Protein AF-A0A352NM86-F1 (afdb_monomer_lite)

Radius of gyration: 13.81 Å; chains: 1; bounding box: 33×32×31 Å

Foldseek 3Di:
DDDQDQPAQEAEAEQQLVDDLVVLVVRVVSHDNDPDHGYYHYDYDPPDDRDPVSVVSVVVVVVVPDPPPVVVVVVD

pLDDT: mean 82.42, std 15.97, range [45.66, 95.81]

Structure (mmCIF, N/CA/C/O backbone):
data_AF-A0A352NM86-F1
#
_entry.id   AF-A0A352NM86-F1
#
loop_
_atom_site.group_PDB
_atom_site.id
_atom_site.type_symbol
_atom_site.label_atom_id
_atom_site.label_alt_id
_atom_site.label_comp_id
_atom_site.label_asym_id
_atom_site.label_entity_id
_atom_site.label_seq_id
_atom_site.pdbx_PDB_ins_code
_atom_site.Cartn_x
_atom_site.Cartn_y
_atom_site.Cartn_z
_atom_site.occupancy
_atom_site.B_iso_or_equiv
_atom_site.auth_seq_id
_atom_site.auth_comp_id
_atom_site.auth_asym_id
_atom_site.auth_atom_id
_atom_site.pdbx_PDB_model_num
ATOM 1 N N . ASN A 1 1 ? 17.056 -6.984 3.944 1.00 46.41 1 ASN A N 1
ATOM 2 C CA . ASN A 1 1 ? 17.384 -7.816 2.764 1.00 46.41 1 ASN A CA 1
ATOM 3 C C . ASN A 1 1 ? 16.146 -7.960 1.894 1.00 46.41 1 ASN A C 1
ATOM 5 O O . ASN A 1 1 ? 15.211 -8.650 2.281 1.00 46.41 1 ASN A O 1
ATOM 9 N N . GLY A 1 2 ? 16.060 -7.189 0.808 1.00 63.19 2 GLY A N 1
ATOM 10 C CA . GLY A 1 2 ? 14.954 -7.267 -0.149 1.00 63.19 2 GLY A CA 1
ATOM 11 C C . GLY A 1 2 ? 15.313 -8.230 -1.274 1.00 63.19 2 GLY A C 1
ATOM 12 O O . GLY A 1 2 ? 16.414 -8.144 -1.803 1.00 63.19 2 GLY A O 1
ATOM 13 N N . LEU A 1 3 ? 14.405 -9.144 -1.610 1.00 68.25 3 LEU A N 1
ATOM 14 C CA . LEU A 1 3 ? 14.507 -9.951 -2.824 1.00 68.25 3 LEU A CA 1
ATOM 15 C C . LEU A 1 3 ? 14.318 -9.020 -4.025 1.00 68.25 3 LEU A C 1
ATOM 17 O O . LEU A 1 3 ? 13.256 -8.409 -4.159 1.00 68.25 3 LEU A O 1
ATOM 21 N N . ASP A 1 4 ? 15.354 -8.882 -4.849 1.00 70.94 4 ASP A N 1
ATOM 22 C CA . ASP A 1 4 ? 15.293 -8.158 -6.115 1.00 70.94 4 ASP A CA 1
ATOM 23 C C . ASP A 1 4 ? 14.983 -9.149 -7.234 1.00 70.94 4 ASP A C 1
ATOM 25 O O . ASP A 1 4 ? 15.835 -9.940 -7.633 1.00 70.94 4 ASP A O 1
ATOM 29 N N . ILE A 1 5 ? 13.731 -9.157 -7.688 1.00 76.31 5 ILE A N 1
ATOM 30 C CA . ILE A 1 5 ? 13.272 -10.038 -8.759 1.00 76.31 5 ILE A CA 1
ATOM 31 C C . ILE A 1 5 ? 12.681 -9.139 -9.852 1.00 76.31 5 ILE A C 1
ATOM 33 O O . ILE A 1 5 ? 11.509 -8.764 -9.763 1.00 76.31 5 ILE A O 1
ATOM 37 N N . PRO 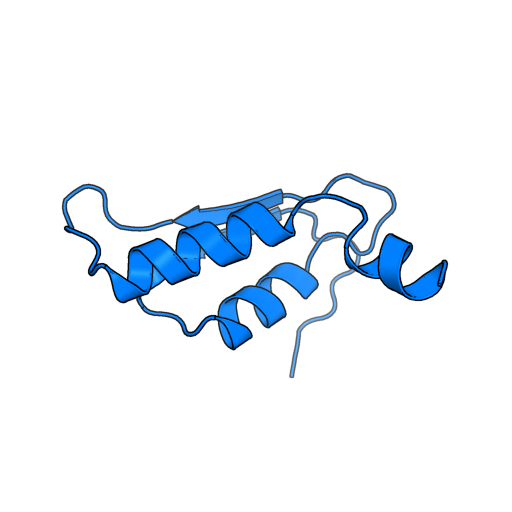A 1 6 ? 13.467 -8.789 -10.888 1.00 74.69 6 PRO A N 1
ATOM 38 C CA . PRO A 1 6 ? 13.090 -7.795 -11.899 1.00 74.69 6 PRO A CA 1
ATOM 39 C C . PRO A 1 6 ? 11.767 -8.084 -12.623 1.00 74.69 6 PRO A C 1
ATOM 41 O O . PRO A 1 6 ? 11.065 -7.162 -13.038 1.00 74.69 6 PRO A O 1
ATOM 44 N N . ASN A 1 7 ? 11.404 -9.364 -12.745 1.00 81.12 7 ASN A N 1
ATOM 45 C CA . ASN A 1 7 ? 10.199 -9.807 -13.448 1.00 81.12 7 ASN A CA 1
ATOM 46 C C . ASN A 1 7 ? 8.922 -9.775 -12.593 1.00 81.12 7 ASN A C 1
ATOM 48 O O . ASN A 1 7 ? 7.842 -10.059 -13.113 1.00 81.12 7 ASN A O 1
ATOM 52 N N . VAL A 1 8 ? 9.000 -9.439 -11.300 1.00 85.00 8 VAL A N 1
ATOM 53 C CA . VAL A 1 8 ? 7.796 -9.327 -10.467 1.00 85.00 8 VAL A CA 1
ATOM 54 C C . VAL A 1 8 ? 7.041 -8.051 -10.830 1.00 85.00 8 VAL A C 1
ATOM 56 O O . VAL A 1 8 ? 7.526 -6.930 -10.667 1.00 85.00 8 VAL A O 1
ATOM 59 N N . ASN A 1 9 ? 5.808 -8.228 -11.298 1.00 89.38 9 ASN A N 1
ATOM 60 C CA . ASN A 1 9 ? 4.915 -7.141 -11.696 1.00 89.38 9 ASN A CA 1
ATOM 61 C C . ASN A 1 9 ? 3.670 -7.018 -10.807 1.00 89.38 9 ASN A C 1
ATOM 63 O O . ASN A 1 9 ? 2.893 -6.090 -10.990 1.00 89.38 9 ASN A O 1
ATOM 67 N N . THR A 1 10 ? 3.455 -7.940 -9.868 1.00 92.94 10 THR A N 1
ATOM 68 C CA . THR A 1 10 ? 2.255 -7.959 -9.029 1.00 92.94 10 THR A CA 1
ATOM 69 C C . THR A 1 10 ? 2.637 -8.199 -7.579 1.00 92.94 10 THR A C 1
ATOM 71 O O . THR A 1 10 ? 3.329 -9.163 -7.259 1.00 92.94 10 THR A O 1
ATOM 74 N N . LEU A 1 11 ? 2.162 -7.324 -6.700 1.00 93.00 11 LEU A N 1
ATOM 75 C CA . LEU A 1 11 ? 2.291 -7.428 -5.254 1.00 93.00 11 LEU A CA 1
ATOM 76 C C . LEU A 1 11 ? 0.900 -7.542 -4.635 1.00 93.00 11 LEU A C 1
ATOM 78 O O . LEU A 1 11 ? 0.019 -6.743 -4.939 1.00 93.00 11 LEU A O 1
ATOM 82 N N . ILE A 1 12 ? 0.717 -8.489 -3.717 1.00 95.81 12 ILE A N 1
ATOM 83 C CA . ILE A 1 12 ? -0.495 -8.597 -2.902 1.00 95.81 12 ILE A CA 1
ATOM 84 C C . ILE A 1 12 ? -0.073 -8.589 -1.436 1.00 95.81 12 ILE A C 1
ATOM 86 O O . ILE A 1 12 ? 0.611 -9.500 -0.973 1.00 95.81 12 ILE A O 1
ATOM 90 N N . VAL A 1 13 ? -0.480 -7.556 -0.705 1.00 95.19 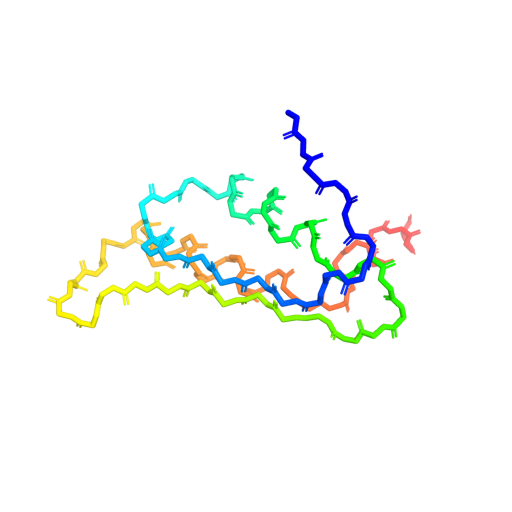13 VAL A N 1
ATOM 91 C CA . VAL A 1 13 ? -0.212 -7.390 0.725 1.00 95.19 13 VAL A CA 1
ATOM 92 C C . VAL A 1 13 ? -1.502 -7.645 1.485 1.00 95.19 13 VAL A C 1
ATOM 94 O O . VAL A 1 13 ? -2.450 -6.867 1.379 1.00 95.19 13 VAL A O 1
ATOM 97 N N . LYS A 1 14 ? -1.533 -8.735 2.252 1.00 95.50 14 LYS A N 1
ATOM 98 C CA . LYS A 1 14 ? -2.655 -9.054 3.138 1.00 95.50 14 LYS A CA 1
ATOM 99 C C . LYS A 1 14 ? -2.587 -8.239 4.424 1.00 95.50 14 LYS A C 1
ATOM 101 O O . LYS A 1 14 ? -1.504 -7.968 4.928 1.00 95.50 14 LYS A O 1
ATOM 106 N N . GLU A 1 15 ? -3.759 -7.882 4.940 1.00 93.50 15 GLU A N 1
ATOM 107 C CA . GLU A 1 15 ? -3.937 -7.134 6.192 1.00 93.50 15 GLU A CA 1
ATOM 108 C C . GLU A 1 15 ? -3.112 -5.837 6.264 1.00 93.50 15 GLU A C 1
ATOM 110 O O . GLU A 1 15 ? -2.585 -5.457 7.309 1.00 93.50 15 GLU A O 1
ATOM 115 N N . SER A 1 16 ? -3.034 -5.113 5.146 1.00 95.00 16 SER A N 1
ATOM 116 C CA . SER A 1 16 ? -2.187 -3.925 4.980 1.00 95.00 16 SER A CA 1
ATOM 117 C C . SER A 1 16 ? -2.474 -2.801 5.985 1.00 95.00 16 SER A C 1
ATOM 119 O O . SER A 1 16 ? -1.587 -2.001 6.277 1.00 95.00 16 SER A O 1
ATOM 121 N N . GLY A 1 17 ? -3.682 -2.747 6.559 1.00 92.56 17 GLY A N 1
ATOM 122 C CA . GLY A 1 17 ? -4.046 -1.794 7.616 1.00 92.56 17 GLY A CA 1
ATOM 123 C C . GLY A 1 17 ? -3.223 -1.939 8.906 1.00 92.56 17 GLY A C 1
ATOM 124 O O . GLY A 1 17 ? -3.090 -0.974 9.661 1.00 92.56 17 GLY A O 1
ATOM 125 N N . MET A 1 18 ? -2.617 -3.109 9.134 1.00 92.81 18 MET A N 1
ATOM 126 C CA . MET A 1 18 ? -1.735 -3.379 10.276 1.00 92.81 18 MET A CA 1
ATOM 127 C C . MET A 1 18 ? -0.299 -2.875 10.056 1.00 92.81 18 MET A C 1
ATOM 129 O O . MET A 1 18 ? 0.491 -2.852 10.994 1.00 92.81 18 MET A O 1
ATOM 133 N N . MET A 1 19 ? 0.057 -2.467 8.833 1.00 94.62 19 MET A N 1
ATOM 134 C CA . MET A 1 19 ? 1.420 -2.066 8.474 1.00 94.62 19 MET A CA 1
ATOM 135 C C . MET A 1 19 ? 1.594 -0.550 8.498 1.00 94.62 19 MET A C 1
ATOM 137 O O . MET A 1 19 ? 0.696 0.199 8.111 1.00 94.62 19 MET A O 1
ATOM 141 N N . GLY A 1 20 ? 2.775 -0.080 8.894 1.00 94.81 20 GLY A N 1
ATOM 142 C CA . GLY A 1 20 ? 3.127 1.338 8.838 1.00 94.81 20 GLY A CA 1
ATOM 143 C C . GLY A 1 20 ? 3.261 1.854 7.400 1.00 94.81 20 GLY A C 1
ATOM 144 O O . GLY A 1 20 ? 3.569 1.098 6.478 1.00 94.81 20 GLY A O 1
ATOM 145 N N . LEU A 1 21 ? 3.076 3.166 7.203 1.00 93.94 21 LEU A N 1
ATOM 146 C CA . LEU A 1 21 ? 3.092 3.783 5.868 1.00 93.94 21 LEU A CA 1
ATOM 147 C C . LEU A 1 21 ? 4.417 3.514 5.143 1.00 93.94 21 LEU A C 1
ATOM 149 O O . LEU A 1 21 ? 4.424 3.066 4.000 1.00 93.94 21 LEU A O 1
ATOM 153 N N . ALA A 1 22 ? 5.536 3.705 5.845 1.00 91.94 22 ALA A N 1
ATOM 154 C CA . ALA A 1 22 ? 6.872 3.450 5.315 1.00 91.94 22 ALA A CA 1
ATOM 155 C C . ALA A 1 22 ? 7.052 1.995 4.846 1.00 91.94 22 ALA A C 1
ATOM 157 O O . ALA A 1 22 ? 7.658 1.757 3.806 1.00 91.94 22 ALA A O 1
ATOM 158 N N . GLN A 1 23 ? 6.483 1.017 5.559 1.00 93.75 23 GLN A N 1
ATOM 159 C CA . GLN A 1 23 ? 6.559 -0.393 5.163 1.00 93.75 23 GLN A CA 1
ATOM 160 C C . GLN A 1 23 ? 5.774 -0.656 3.872 1.00 93.75 23 GLN A C 1
ATOM 162 O O . GLN A 1 23 ? 6.277 -1.340 2.983 1.00 93.75 23 GLN A O 1
ATOM 167 N N . LEU A 1 24 ? 4.576 -0.077 3.740 1.00 94.00 24 LEU A N 1
ATOM 168 C CA . LEU A 1 24 ? 3.759 -0.188 2.527 1.00 94.00 24 LEU A CA 1
ATOM 169 C C . LEU A 1 24 ? 4.478 0.413 1.311 1.00 94.00 24 LEU A C 1
ATOM 171 O O . LEU A 1 24 ? 4.495 -0.201 0.245 1.00 94.00 24 LEU A O 1
ATOM 175 N N . TYR A 1 25 ? 5.147 1.556 1.486 1.00 91.25 25 TYR A N 1
ATOM 176 C CA . TYR A 1 25 ? 5.997 2.161 0.457 1.00 91.25 25 TYR A CA 1
ATOM 177 C C . TYR A 1 25 ? 7.162 1.264 0.047 1.00 91.25 25 TYR A C 1
ATOM 179 O O . TYR A 1 25 ? 7.384 1.043 -1.144 1.00 91.25 25 TYR A O 1
ATOM 187 N N . GLN A 1 26 ? 7.891 0.729 1.028 1.00 89.69 26 GLN A N 1
ATOM 188 C CA . GLN A 1 26 ? 9.028 -0.154 0.776 1.00 89.69 26 GLN A CA 1
ATOM 189 C C . GLN A 1 26 ? 8.604 -1.438 0.059 1.00 89.69 26 GLN A C 1
ATOM 191 O O . GLN A 1 26 ? 9.341 -1.919 -0.794 1.00 89.69 26 GLN A O 1
ATOM 196 N N . LEU A 1 27 ? 7.422 -1.987 0.362 1.00 91.31 27 LEU A N 1
ATOM 197 C CA . LEU A 1 27 ? 6.866 -3.130 -0.363 1.00 91.31 27 LEU A CA 1
ATOM 198 C C . LEU A 1 27 ? 6.459 -2.753 -1.790 1.00 91.31 27 LEU A C 1
ATOM 200 O O . LEU A 1 27 ? 6.854 -3.438 -2.729 1.00 91.31 27 LEU A O 1
ATOM 204 N N . ARG A 1 28 ? 5.732 -1.643 -1.965 1.00 89.56 28 ARG A N 1
ATOM 205 C CA . ARG A 1 28 ? 5.309 -1.135 -3.281 1.00 89.56 28 ARG A CA 1
ATOM 206 C C . ARG A 1 28 ? 6.495 -0.942 -4.230 1.00 89.56 28 ARG A C 1
ATOM 208 O O . ARG A 1 28 ? 6.404 -1.313 -5.391 1.00 89.56 28 ARG A O 1
ATOM 215 N N . GLY A 1 29 ? 7.618 -0.420 -3.731 1.00 87.69 29 GLY A N 1
ATOM 216 C CA . GLY A 1 29 ? 8.843 -0.199 -4.513 1.00 87.69 29 GLY A CA 1
ATOM 217 C C . GLY A 1 29 ? 9.591 -1.469 -4.953 1.00 87.69 29 GLY A C 1
ATOM 218 O O . GLY A 1 29 ? 10.620 -1.373 -5.627 1.00 87.69 29 GLY A O 1
ATOM 219 N N . ARG A 1 30 ? 9.114 -2.663 -4.571 1.00 88.62 30 ARG A N 1
ATOM 220 C CA . ARG A 1 30 ? 9.679 -3.951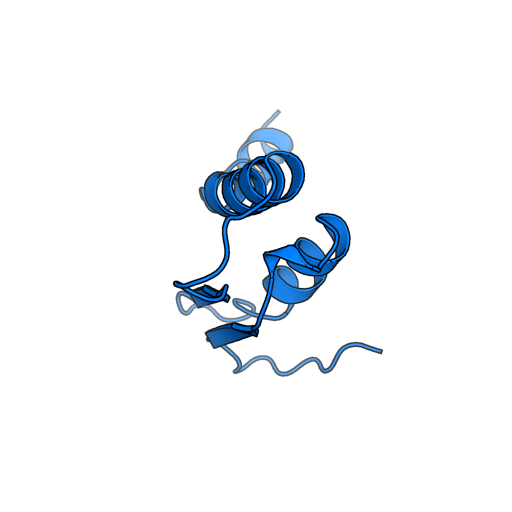 -5.012 1.00 88.62 30 ARG A CA 1
ATOM 221 C C . ARG A 1 30 ? 9.079 -4.467 -6.319 1.00 88.62 30 ARG A C 1
ATOM 223 O O . ARG A 1 30 ? 9.580 -5.456 -6.838 1.00 88.62 30 ARG A O 1
ATOM 230 N N . VAL A 1 31 ? 8.036 -3.826 -6.847 1.00 89.19 31 VAL A N 1
ATOM 231 C CA . VAL A 1 31 ? 7.422 -4.169 -8.141 1.00 89.19 31 VAL A CA 1
ATOM 232 C C . VAL A 1 31 ? 7.484 -2.982 -9.098 1.00 89.19 31 VAL A C 1
ATOM 234 O O . VAL A 1 31 ? 7.664 -1.847 -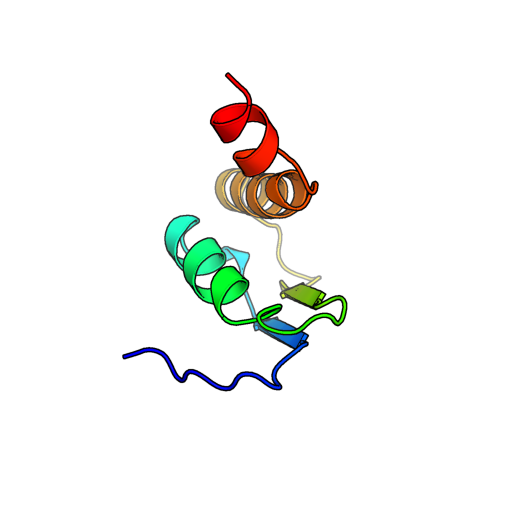8.665 1.00 89.19 31 VAL A O 1
ATOM 237 N N . GLY A 1 32 ? 7.350 -3.236 -10.402 1.00 86.44 32 GLY A N 1
ATOM 238 C CA . GLY A 1 32 ? 7.385 -2.166 -11.412 1.00 86.44 32 GLY A CA 1
ATOM 239 C C . GLY A 1 32 ? 8.793 -1.717 -11.800 1.00 86.44 32 GLY A C 1
ATOM 240 O O . GLY A 1 32 ? 8.990 -0.567 -12.169 1.00 86.44 32 GLY A O 1
ATOM 241 N N . ARG A 1 33 ? 9.774 -2.626 -11.721 1.00 84.56 33 ARG A N 1
ATOM 242 C CA . ARG A 1 33 ? 11.157 -2.401 -12.189 1.00 84.56 33 ARG A CA 1
ATOM 243 C C . ARG A 1 33 ? 11.363 -2.705 -13.680 1.00 84.56 33 ARG A C 1
ATOM 245 O O . ARG A 1 33 ? 12.469 -2.554 -14.184 1.00 84.56 33 ARG A O 1
ATOM 252 N N . SER A 1 34 ? 10.314 -3.143 -14.375 1.00 84.00 34 SER A N 1
ATOM 253 C CA . SER A 1 34 ? 10.315 -3.386 -15.822 1.00 84.00 34 SER A CA 1
ATOM 254 C C . SER A 1 34 ? 9.528 -2.299 -16.558 1.00 84.00 34 SER A C 1
ATOM 256 O O . SER A 1 34 ? 8.883 -1.456 -15.942 1.00 84.00 34 SER A O 1
ATOM 258 N N . ASN A 1 35 ? 9.532 -2.343 -17.889 1.00 84.50 35 ASN A N 1
ATOM 259 C CA . ASN A 1 35 ? 8.724 -1.462 -18.740 1.00 84.50 35 ASN A CA 1
ATOM 260 C C . ASN A 1 35 ? 7.219 -1.805 -18.745 1.00 84.50 35 ASN A C 1
ATOM 262 O O . ASN A 1 35 ? 6.447 -1.180 -19.470 1.00 84.50 35 ASN A O 1
ATOM 266 N N . ARG A 1 36 ? 6.791 -2.812 -17.975 1.00 86.50 36 ARG A N 1
ATOM 267 C CA . ARG A 1 36 ? 5.394 -3.243 -17.880 1.00 86.50 36 ARG A CA 1
ATOM 268 C C . ARG A 1 36 ? 4.737 -2.589 -16.675 1.00 86.50 36 ARG A C 1
ATOM 270 O O . ARG A 1 36 ? 5.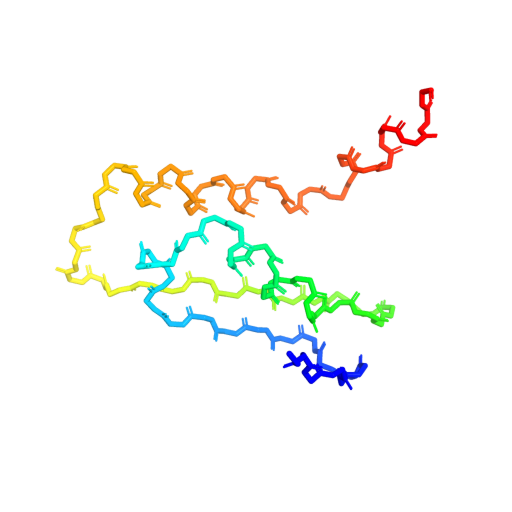335 -2.510 -15.604 1.00 86.50 36 ARG A O 1
ATOM 277 N N . VAL A 1 37 ? 3.471 -2.203 -16.835 1.00 85.94 37 VAL A N 1
ATOM 278 C CA . VAL A 1 37 ? 2.643 -1.751 -15.711 1.00 85.94 37 VAL A CA 1
ATOM 279 C C . VAL A 1 37 ? 2.633 -2.832 -14.632 1.00 85.94 37 VAL A C 1
ATOM 281 O O . VAL A 1 37 ? 2.375 -4.006 -14.915 1.00 85.94 37 VAL A O 1
ATOM 284 N N . ALA A 1 38 ? 2.928 -2.418 -13.404 1.00 90.12 38 ALA A N 1
ATOM 285 C CA . ALA A 1 38 ? 2.870 -3.263 -12.226 1.00 90.12 38 ALA A CA 1
ATOM 286 C C . ALA A 1 38 ? 1.685 -2.884 -11.339 1.00 90.12 38 ALA A C 1
ATOM 288 O O . ALA A 1 38 ? 1.250 -1.734 -11.312 1.00 90.12 38 ALA A O 1
ATOM 289 N N . TYR A 1 39 ? 1.197 -3.859 -10.581 1.00 91.50 39 TYR A N 1
ATOM 290 C CA . TYR A 1 39 ? 0.040 -3.721 -9.711 1.00 91.50 39 TYR A CA 1
ATOM 291 C C . TYR A 1 39 ? 0.421 -4.036 -8.267 1.00 91.50 39 TYR A C 1
ATOM 293 O O . TYR A 1 39 ? 1.146 -4.992 -7.991 1.00 91.50 39 TYR A O 1
ATOM 301 N N . ALA A 1 40 ? -0.092 -3.243 -7.330 1.00 93.12 40 ALA A N 1
ATOM 302 C CA . ALA A 1 40 ? 0.040 -3.488 -5.901 1.00 93.12 40 ALA A CA 1
ATOM 303 C C . ALA A 1 40 ? -1.345 -3.458 -5.249 1.00 93.12 40 ALA A C 1
ATOM 305 O O . ALA A 1 40 ? -2.014 -2.427 -5.232 1.00 93.12 40 ALA A O 1
ATOM 306 N N . TYR A 1 41 ? -1.763 -4.596 -4.704 1.00 94.81 41 TYR A N 1
ATOM 307 C CA . TYR A 1 41 ? -3.031 -4.770 -4.010 1.00 94.81 41 TYR A CA 1
ATOM 308 C C . TYR A 1 41 ? -2.791 -4.773 -2.504 1.00 94.81 41 TYR A C 1
ATOM 310 O O . TYR A 1 41 ? -2.141 -5.669 -1.968 1.00 94.81 41 TYR A O 1
ATOM 318 N N . PHE A 1 42 ? -3.342 -3.778 -1.819 1.00 94.88 42 PHE A N 1
ATOM 319 C CA . PHE A 1 42 ? -3.343 -3.686 -0.362 1.00 94.88 42 PHE A CA 1
ATOM 320 C C . PHE A 1 42 ? -4.709 -4.133 0.147 1.00 94.88 42 PHE A C 1
ATOM 322 O O . PHE A 1 42 ? -5.706 -3.447 -0.074 1.00 94.88 42 PHE A O 1
ATOM 329 N N . THR A 1 43 ? -4.771 -5.308 0.769 1.00 95.00 43 THR A N 1
ATOM 330 C CA . THR A 1 43 ? -6.035 -5.930 1.165 1.00 95.00 43 THR A CA 1
ATOM 331 C C . THR A 1 43 ? -6.230 -5.886 2.672 1.00 95.00 43 THR A C 1
ATOM 333 O O . THR A 1 43 ? -5.288 -5.920 3.463 1.00 95.00 43 THR A O 1
ATOM 336 N N . TYR A 1 44 ? -7.489 -5.828 3.082 1.00 93.44 44 TYR A N 1
ATOM 337 C CA . TYR A 1 44 ? -7.918 -5.921 4.469 1.00 93.44 44 TYR A CA 1
ATOM 338 C C . TYR A 1 44 ? -9.193 -6.760 4.537 1.00 93.44 44 TYR A C 1
ATOM 340 O O . TYR A 1 44 ? -9.851 -7.022 3.528 1.00 93.44 44 TYR A O 1
ATOM 348 N N . ARG A 1 45 ? -9.509 -7.237 5.736 1.00 92.12 45 ARG A N 1
ATOM 349 C CA . ARG A 1 45 ? -10.683 -8.067 5.993 1.00 92.12 45 ARG A CA 1
ATOM 350 C C . ARG A 1 45 ? -11.968 -7.256 5.826 1.00 92.12 45 ARG A C 1
ATOM 352 O O . ARG A 1 45 ? -12.098 -6.201 6.436 1.00 92.12 45 ARG A O 1
ATOM 359 N N . LYS A 1 46 ? -12.917 -7.766 5.032 1.00 87.38 46 LYS A N 1
ATOM 360 C CA . LYS A 1 46 ? -14.210 -7.107 4.756 1.00 87.38 46 LYS A CA 1
ATOM 361 C C . LYS A 1 46 ? -15.063 -6.929 6.016 1.00 87.38 46 LYS A C 1
ATOM 363 O O . LYS A 1 46 ? -15.820 -5.975 6.113 1.00 87.38 46 LYS A O 1
ATOM 368 N N . ASP A 1 47 ? -14.948 -7.855 6.960 1.00 90.75 47 ASP A N 1
ATOM 369 C CA . ASP A 1 47 ? -15.686 -7.873 8.224 1.00 90.75 47 ASP A CA 1
ATOM 370 C C . ASP A 1 47 ? -15.048 -7.001 9.316 1.00 90.75 47 ASP A C 1
ATOM 372 O O . ASP A 1 47 ? -15.589 -6.888 10.413 1.00 90.75 47 ASP A O 1
ATOM 376 N N . ARG A 1 48 ? -13.901 -6.370 9.036 1.00 86.06 48 ARG A N 1
ATOM 377 C CA . ARG A 1 48 ? -13.187 -5.536 9.999 1.00 86.06 48 ARG A CA 1
ATOM 378 C C . ARG A 1 48 ? -13.382 -4.061 9.674 1.00 86.06 48 ARG A C 1
ATOM 380 O O . ARG A 1 48 ? -13.015 -3.611 8.592 1.00 86.06 48 ARG A O 1
ATOM 387 N N . VAL A 1 49 ? -13.868 -3.302 10.652 1.00 86.12 49 VAL A N 1
ATOM 388 C CA . VAL A 1 49 ? -13.853 -1.836 10.591 1.00 86.12 49 VAL A CA 1
ATOM 389 C C . VAL A 1 49 ? -12.400 -1.368 10.665 1.00 86.12 49 VAL A C 1
ATOM 391 O O . VAL A 1 49 ? -11.662 -1.736 11.585 1.00 86.12 49 VAL A O 1
ATOM 394 N N . LEU A 1 50 ? -11.966 -0.595 9.671 1.00 89.62 50 LEU A N 1
ATOM 395 C CA . LEU A 1 50 ? -10.654 0.036 9.697 1.00 89.62 50 LEU A CA 1
ATOM 396 C C . LEU A 1 50 ? -10.688 1.211 10.676 1.00 89.62 50 LEU A C 1
ATOM 398 O O . LEU A 1 50 ? -11.629 1.995 10.699 1.00 89.62 50 LEU A O 1
ATOM 402 N N . GLY A 1 51 ? -9.647 1.341 11.497 1.00 92.81 51 GLY A N 1
ATOM 403 C CA . GLY A 1 51 ? -9.472 2.563 12.277 1.00 92.81 51 GLY A CA 1
ATOM 404 C C . GLY A 1 51 ? -9.146 3.735 11.351 1.00 92.81 51 GLY A C 1
ATOM 405 O O . GLY A 1 51 ? -8.444 3.551 10.356 1.00 92.81 51 GLY A O 1
ATOM 406 N N . GLU A 1 52 ? -9.562 4.944 11.721 1.00 94.44 52 GLU A N 1
ATOM 407 C CA . GLU A 1 52 ? -9.350 6.172 10.936 1.00 94.44 52 GLU A CA 1
ATOM 408 C C . GLU A 1 52 ? -7.879 6.353 10.504 1.00 94.44 52 GLU A C 1
ATOM 410 O O . GLU A 1 52 ? -7.575 6.689 9.360 1.00 94.44 52 GLU A O 1
ATOM 415 N N . ALA A 1 53 ? -6.930 6.055 11.399 1.00 93.06 53 ALA A N 1
ATOM 416 C CA . ALA A 1 53 ? -5.501 6.121 11.094 1.00 93.06 53 ALA A CA 1
ATOM 417 C C . ALA A 1 53 ? -5.057 5.104 10.023 1.00 93.06 53 ALA A C 1
ATOM 419 O O . ALA A 1 53 ? -4.138 5.383 9.250 1.00 93.06 53 ALA A O 1
ATOM 420 N N . ALA A 1 54 ? -5.672 3.920 9.983 1.00 94.06 54 ALA A N 1
ATOM 421 C CA . ALA A 1 54 ? -5.405 2.914 8.960 1.00 94.06 54 ALA A CA 1
ATOM 422 C C . ALA A 1 54 ? -6.043 3.313 7.623 1.00 94.06 54 ALA A C 1
ATOM 424 O O . ALA A 1 54 ? -5.391 3.183 6.589 1.00 94.06 54 ALA A O 1
ATOM 425 N N . GLU A 1 55 ? -7.259 3.863 7.640 1.00 93.38 55 GLU A N 1
ATOM 426 C CA . GLU A 1 55 ? -7.923 4.388 6.441 1.00 93.38 55 GLU A CA 1
ATOM 427 C C . GLU A 1 55 ? -7.119 5.514 5.800 1.00 93.38 55 GLU A C 1
ATOM 429 O O . GLU A 1 55 ? -6.759 5.405 4.630 1.00 93.38 55 GLU A O 1
ATOM 434 N N . LYS A 1 56 ? -6.731 6.539 6.573 1.00 93.81 56 LYS A N 1
ATOM 435 C CA . LYS A 1 56 ? -5.894 7.650 6.084 1.00 93.81 56 LYS A CA 1
ATOM 436 C C . LYS A 1 56 ? -4.588 7.155 5.470 1.00 93.81 56 LYS A C 1
ATOM 438 O O . LYS A 1 56 ? -4.151 7.648 4.436 1.00 93.81 56 LYS A O 1
ATOM 443 N N . ARG A 1 57 ? -3.966 6.145 6.079 1.00 94.38 57 ARG A N 1
ATOM 444 C CA . ARG A 1 57 ? -2.725 5.544 5.577 1.00 94.38 57 ARG A CA 1
ATOM 445 C C . ARG A 1 57 ? -2.927 4.798 4.256 1.00 94.38 57 ARG A C 1
ATOM 447 O O . ARG A 1 57 ? -2.106 4.941 3.351 1.00 94.38 57 ARG A O 1
ATOM 454 N N . LEU A 1 58 ? -3.986 3.992 4.160 1.00 93.19 58 LEU A N 1
ATOM 455 C CA . LEU A 1 58 ? -4.326 3.234 2.953 1.00 93.19 58 LEU A CA 1
ATOM 456 C C . LEU A 1 58 ? -4.802 4.154 1.814 1.00 93.19 58 LEU A C 1
ATOM 458 O O . LEU A 1 58 ? -4.498 3.887 0.653 1.00 93.19 58 LEU A O 1
ATOM 462 N N . ALA A 1 59 ? -5.480 5.255 2.139 1.00 91.69 59 ALA A N 1
ATOM 463 C CA . ALA A 1 59 ? -5.815 6.315 1.195 1.00 91.69 59 ALA A CA 1
ATOM 464 C C . ALA A 1 59 ? -4.549 7.010 0.679 1.00 91.69 59 ALA A C 1
ATOM 466 O O . ALA A 1 59 ? -4.332 7.051 -0.529 1.00 91.69 59 ALA A O 1
ATOM 467 N N . ALA A 1 60 ? -3.650 7.427 1.578 1.00 91.38 60 ALA A N 1
ATOM 468 C CA . ALA A 1 60 ? -2.394 8.064 1.196 1.00 91.38 60 ALA A CA 1
ATOM 469 C C . ALA A 1 60 ? -1.594 7.186 0.218 1.00 91.38 60 ALA A C 1
ATOM 471 O O . ALA A 1 60 ? -1.269 7.626 -0.880 1.00 91.38 60 ALA A O 1
ATOM 472 N N . ILE A 1 61 ? -1.320 5.913 0.544 1.00 89.75 61 ILE A N 1
ATOM 473 C CA . ILE A 1 61 ? -0.525 5.043 -0.350 1.00 89.75 61 ILE A CA 1
ATOM 474 C C . ILE A 1 61 ? -1.163 4.861 -1.741 1.00 89.75 61 ILE A C 1
ATOM 476 O O . ILE A 1 61 ? -0.427 4.657 -2.711 1.00 89.75 61 ILE A O 1
ATOM 480 N N . ARG A 1 62 ? -2.499 4.957 -1.836 1.00 87.81 62 ARG A N 1
ATOM 481 C CA . ARG A 1 62 ? -3.261 4.935 -3.090 1.00 87.81 62 ARG A CA 1
ATOM 482 C C . ARG A 1 62 ? -3.155 6.256 -3.854 1.00 87.81 62 ARG A C 1
ATOM 484 O O . ARG A 1 62 ? -3.009 6.215 -5.060 1.00 87.81 62 ARG A O 1
ATOM 491 N N . GLU A 1 63 ? -3.202 7.411 -3.203 1.00 83.88 63 GLU A N 1
ATOM 492 C CA . GLU A 1 63 ? -3.073 8.716 -3.879 1.00 83.88 63 GLU A CA 1
ATOM 493 C C . GLU A 1 63 ? -1.669 8.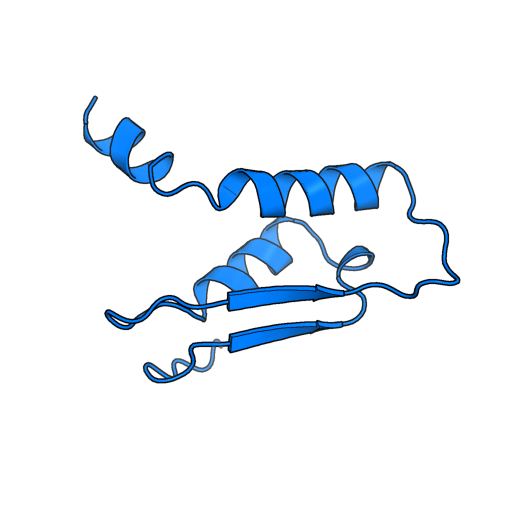927 -4.461 1.00 83.88 63 GLU A C 1
ATOM 495 O O . GLU A 1 63 ? -1.500 9.438 -5.566 1.00 83.88 63 GLU A O 1
ATOM 500 N N . PHE A 1 64 ? -0.640 8.422 -3.780 1.00 70.50 64 PHE A N 1
ATOM 501 C CA . PHE A 1 64 ? 0.743 8.476 -4.259 1.00 70.50 64 PHE A CA 1
ATOM 502 C C . PHE A 1 64 ? 1.053 7.494 -5.412 1.00 70.50 64 PHE A C 1
ATOM 504 O O . PHE A 1 64 ? 2.229 7.191 -5.642 1.00 70.50 64 PHE A O 1
ATOM 511 N N . THR A 1 65 ? 0.039 6.956 -6.106 1.00 65.62 65 THR A N 1
ATOM 512 C CA . THR A 1 65 ? 0.203 6.158 -7.336 1.00 65.62 65 THR A CA 1
ATOM 513 C C . THR A 1 65 ? 0.178 6.990 -8.614 1.00 65.62 65 THR A C 1
ATOM 515 O O . THR A 1 65 ? 0.515 6.454 -9.667 1.00 65.62 65 THR A O 1
ATOM 518 N N . GLU A 1 66 ? -0.204 8.271 -8.563 1.00 56.28 66 GLU A N 1
ATOM 519 C CA . GLU A 1 66 ? -0.137 9.118 -9.755 1.00 56.28 66 GLU A CA 1
ATOM 520 C C . GLU A 1 66 ? 1.317 9.313 -10.203 1.00 56.28 66 GLU A C 1
ATOM 522 O O . GLU A 1 66 ? 2.184 9.809 -9.471 1.00 56.28 66 GLU A O 1
ATOM 527 N N . LEU A 1 67 ? 1.571 8.888 -11.441 1.00 51.19 67 LEU A N 1
ATOM 528 C CA . LEU A 1 67 ? 2.812 9.098 -12.165 1.00 51.19 67 LEU A CA 1
ATOM 529 C C . LEU A 1 67 ? 3.065 10.611 -12.229 1.00 51.19 67 LEU A C 1
ATOM 531 O O . LEU A 1 67 ? 2.402 11.326 -12.974 1.00 51.19 67 LEU A O 1
ATOM 535 N N . GLY A 1 68 ? 4.004 11.117 -11.429 1.00 48.59 68 GLY A N 1
ATOM 536 C CA . GLY A 1 68 ? 4.446 12.504 -11.568 1.00 48.59 68 GLY A CA 1
ATOM 537 C C . GLY A 1 68 ? 4.738 13.278 -10.292 1.00 48.59 68 GLY A C 1
ATOM 538 O O . GLY A 1 68 ? 5.243 14.386 -10.413 1.00 48.59 68 GLY A O 1
ATOM 539 N N . SER A 1 69 ? 4.515 12.752 -9.085 1.00 50.84 69 SER A N 1
ATOM 540 C CA . SER A 1 69 ? 4.926 13.486 -7.872 1.00 50.84 69 SER A CA 1
ATOM 541 C C . SER A 1 69 ? 6.454 13.615 -7.765 1.00 50.84 69 SER A C 1
ATOM 543 O O . SER A 1 69 ? 6.955 14.699 -7.494 1.00 50.84 69 SER A O 1
ATOM 545 N N . GLY A 1 70 ? 7.207 12.560 -8.100 1.00 47.09 70 GLY A N 1
ATOM 546 C CA . GLY A 1 70 ? 8.673 12.621 -8.217 1.00 47.09 70 GLY A CA 1
ATOM 547 C C . GLY A 1 70 ? 9.167 13.339 -9.482 1.00 47.09 70 GLY A C 1
ATOM 548 O O . GLY A 1 70 ? 10.164 14.052 -9.435 1.00 47.09 70 GLY A O 1
ATOM 549 N N . PHE A 1 71 ? 8.438 13.213 -10.598 1.00 45.66 71 PHE A N 1
ATOM 550 C CA . PHE A 1 71 ? 8.791 13.855 -11.874 1.00 45.66 71 PHE A CA 1
ATOM 551 C C . PHE A 1 71 ? 8.581 15.381 -11.830 1.00 45.66 71 PHE A C 1
ATOM 553 O O . PHE A 1 71 ? 9.406 16.128 -12.339 1.00 45.66 71 PHE A O 1
ATOM 560 N N . LYS A 1 72 ? 7.525 15.865 -11.153 1.00 47.22 72 LYS A N 1
ATOM 561 C CA . LYS A 1 72 ? 7.289 17.301 -10.911 1.00 47.22 72 LYS A CA 1
ATOM 562 C C . LYS A 1 72 ? 8.319 17.924 -9.968 1.00 47.22 72 LYS A C 1
ATOM 564 O O . LYS A 1 72 ? 8.597 19.106 -10.107 1.00 47.22 72 LYS A O 1
ATOM 569 N N . ILE A 1 73 ? 8.881 17.155 -9.032 1.00 49.72 73 ILE A N 1
ATOM 570 C CA . ILE A 1 73 ? 9.948 17.636 -8.139 1.00 49.72 73 ILE A CA 1
ATOM 571 C C . ILE A 1 73 ? 11.286 17.738 -8.887 1.00 49.72 73 ILE A C 1
ATOM 573 O O . ILE A 1 73 ? 12.037 18.668 -8.636 1.00 49.72 73 ILE A O 1
ATOM 577 N N . ALA A 1 74 ? 11.564 16.834 -9.832 1.00 48.06 74 ALA A N 1
ATOM 578 C CA . ALA A 1 74 ? 12.780 16.874 -10.652 1.00 48.06 74 ALA A CA 1
ATOM 579 C C . ALA A 1 74 ? 12.758 17.939 -11.770 1.00 48.06 74 ALA A C 1
ATOM 581 O O . ALA A 1 74 ? 13.803 18.268 -12.319 1.00 48.06 74 ALA A O 1
ATOM 582 N N . MET A 1 75 ? 11.576 18.456 -12.122 1.00 53.97 75 MET A N 1
ATOM 583 C CA . MET A 1 75 ? 11.371 19.493 -13.147 1.00 53.97 75 MET A CA 1
ATOM 584 C C . MET A 1 75 ? 11.328 20.921 -12.569 1.00 53.97 75 MET A C 1
ATOM 586 O O . MET A 1 75 ? 10.978 21.853 -13.295 1.00 53.97 75 MET A O 1
ATOM 590 N N . ARG A 1 76 ? 11.625 21.096 -11.275 1.00 46.38 76 ARG A N 1
ATOM 591 C CA . ARG A 1 76 ? 11.728 22.402 -10.615 1.00 46.38 76 ARG A CA 1
ATOM 592 C C . ARG A 1 76 ? 13.176 22.743 -10.300 1.00 46.38 76 ARG A C 1
ATOM 594 O O . ARG A 1 76 ? 13.914 21.817 -9.905 1.00 46.38 76 ARG A O 1
#

Secondary structure (DSSP, 8-state):
-----TT--EEEETTGGGS-HHHHHHHHTTS--SSS--EEEE---TTSPPPHHHHHHHHHHHHTTSTTHHHHHHT-

Sequence (76 aa):
NGLDIPNVNTLIVKESGMMGLAQLYQLRGRVGRSNRVAYAYFTYRKDRVLGEAAEKRLAAIREFTELGSGFKIAMR